Protein AF-A0A9Y1BPX3-F1 (afdb_monomer_lite)

InterPro domains:
  IPR036866 Ribonuclease Z/Hydroxyacylglutathione hydrolase-like [G3DSA:3.60.15.10] (1-70)
  IPR036866 Ribonuclease Z/Hydroxyacylglutathione hydrolase-like [SSF56281] (2-48)

pLDDT: mean 93.68, std 2.73, range [84.44, 97.81]

Foldseek 3Di:
DWDKDFLDPDVAPWLGWIWIDDDPDIDIDDRIFRPVLCVVQADPPRDQDVPCNVVVCCVSSRDPDDPPDD

Sequence (70 aa):
MVSITFYGAINEIGGNKILLEGEETRVFLDFGLCFNRYGNYFSPYITPRQGLKLKDFIELSLLPDLEGLY

Organism: NCBI:txid2876572

Radius of gyration: 13.44 Å; chains: 1; bounding box: 33×24×34 Å

Structure (mmCIF, N/CA/C/O backbone):
data_AF-A0A9Y1BPX3-F1
#
_entry.id   AF-A0A9Y1BPX3-F1
#
loop_
_atom_site.group_PDB
_atom_site.id
_atom_site.type_symbol
_atom_site.label_atom_id
_atom_site.label_alt_id
_atom_site.label_comp_id
_atom_site.label_asym_id
_atom_site.label_entity_id
_atom_site.label_seq_id
_atom_site.pdbx_PDB_ins_code
_atom_site.Cartn_x
_atom_site.Cartn_y
_atom_site.Cartn_z
_atom_site.occupancy
_atom_site.B_iso_or_equiv
_atom_site.auth_seq_id
_atom_site.auth_comp_id
_atom_site.auth_asym_id
_atom_site.auth_atom_id
_atom_site.pdbx_PDB_model_num
ATOM 1 N N . MET A 1 1 ? -16.987 1.869 16.530 1.00 84.44 1 MET A N 1
ATOM 2 C CA . MET A 1 1 ? -17.221 0.793 15.529 1.00 84.44 1 MET A CA 1
ATOM 3 C C . MET A 1 1 ? -15.891 0.485 14.865 1.00 84.44 1 MET A C 1
ATOM 5 O O . MET A 1 1 ? -15.146 1.427 14.647 1.00 84.44 1 MET A O 1
ATOM 9 N N . VAL A 1 2 ? -15.573 -0.783 14.599 1.00 95.44 2 VAL A N 1
ATOM 10 C CA . VAL A 1 2 ? -14.310 -1.159 13.939 1.00 95.44 2 VAL A CA 1
ATOM 11 C C . VAL A 1 2 ? -14.522 -1.221 12.425 1.00 95.44 2 VAL A C 1
ATOM 13 O O . VAL A 1 2 ? -15.484 -1.854 11.986 1.00 95.44 2 VAL A O 1
ATOM 16 N N . SER A 1 3 ? -13.648 -0.588 11.641 1.00 97.44 3 SER A N 1
ATOM 17 C CA . SER A 1 3 ? -13.619 -0.684 10.175 1.00 97.44 3 SER A CA 1
ATOM 18 C C . SER A 1 3 ? -12.299 -1.279 9.682 1.00 97.44 3 SER A C 1
ATOM 20 O O . SER A 1 3 ? -11.255 -1.186 10.334 1.00 97.44 3 SER A O 1
ATOM 22 N N . ILE A 1 4 ? -12.367 -1.923 8.517 1.00 97.75 4 ILE A N 1
ATOM 23 C CA . ILE A 1 4 ? -11.210 -2.460 7.802 1.00 97.75 4 ILE A CA 1
ATOM 24 C C . ILE A 1 4 ? -11.309 -1.975 6.359 1.00 97.75 4 ILE A C 1
ATOM 26 O O . ILE A 1 4 ? -12.269 -2.309 5.663 1.00 97.75 4 ILE A O 1
ATOM 30 N N . THR A 1 5 ? -10.315 -1.213 5.912 1.00 97.56 5 THR A N 1
ATOM 31 C CA . THR A 1 5 ? -10.256 -0.646 4.562 1.00 97.56 5 THR A CA 1
ATOM 32 C C . THR A 1 5 ? -9.020 -1.164 3.836 1.00 97.56 5 THR A C 1
ATOM 34 O O . THR A 1 5 ? -7.898 -1.058 4.333 1.00 97.56 5 THR A O 1
ATOM 37 N N . PHE A 1 6 ? -9.216 -1.717 2.640 1.00 96.81 6 PHE A N 1
ATOM 38 C CA . PHE A 1 6 ? -8.142 -2.249 1.801 1.00 96.81 6 PHE A CA 1
ATOM 39 C C . PHE A 1 6 ? -7.750 -1.211 0.743 1.00 96.81 6 PHE A C 1
ATOM 41 O O . PHE A 1 6 ? -8.567 -0.842 -0.096 1.00 96.81 6 PHE A O 1
ATOM 48 N N . TYR A 1 7 ? -6.498 -0.753 0.765 1.00 96.00 7 TYR A N 1
ATOM 49 C CA . TYR A 1 7 ? -5.946 0.199 -0.212 1.00 96.00 7 TYR A CA 1
ATOM 50 C C . TYR A 1 7 ? -5.067 -0.470 -1.280 1.00 96.00 7 TYR A C 1
ATOM 52 O O . TYR A 1 7 ? -4.705 0.158 -2.277 1.00 96.00 7 TYR A O 1
ATOM 60 N N . GLY A 1 8 ? -4.707 -1.738 -1.093 1.00 95.19 8 GLY A N 1
ATOM 61 C CA . GLY A 1 8 ? -3.915 -2.515 -2.043 1.00 95.19 8 GLY A CA 1
ATOM 62 C C . GLY A 1 8 ? -4.089 -4.013 -1.831 1.00 95.19 8 GLY A C 1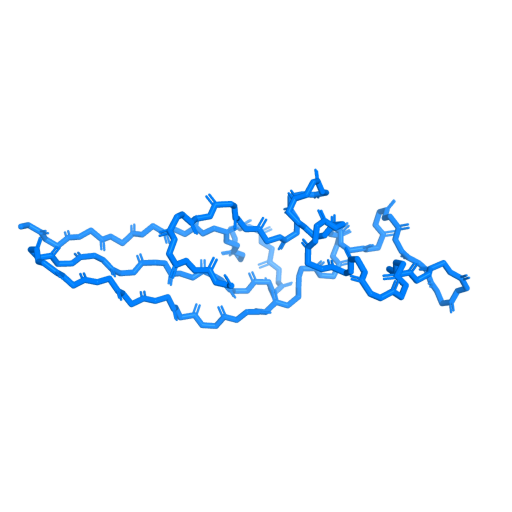
ATOM 63 O O . GLY A 1 8 ? -4.767 -4.422 -0.888 1.00 95.19 8 GLY A O 1
ATOM 64 N N . ALA A 1 9 ? -3.496 -4.815 -2.717 1.00 93.81 9 ALA A N 1
ATOM 65 C CA . ALA A 1 9 ? -3.689 -6.270 -2.769 1.00 93.81 9 ALA A CA 1
ATOM 66 C C . ALA A 1 9 ? -5.136 -6.712 -3.081 1.00 93.81 9 ALA A C 1
ATOM 68 O O . ALA A 1 9 ? -5.530 -7.845 -2.807 1.00 93.81 9 ALA A O 1
ATOM 69 N N . ILE A 1 10 ? -5.939 -5.832 -3.694 1.00 94.19 10 ILE A N 1
ATOM 70 C CA . ILE A 1 10 ? -7.278 -6.167 -4.196 1.00 94.19 10 ILE A CA 1
ATOM 71 C C . ILE A 1 10 ? -7.134 -6.704 -5.619 1.00 94.19 10 ILE A C 1
ATOM 73 O O . ILE A 1 10 ? -6.802 -5.951 -6.532 1.00 94.19 10 ILE A O 1
ATOM 77 N N . ASN A 1 11 ? -7.409 -7.997 -5.812 1.00 92.38 11 ASN A N 1
ATOM 78 C CA . ASN A 1 11 ? -7.267 -8.689 -7.102 1.00 92.38 11 ASN A CA 1
ATOM 79 C C . ASN A 1 11 ? -5.850 -8.590 -7.711 1.00 92.38 11 ASN A C 1
ATOM 81 O O . ASN A 1 11 ? -5.686 -8.660 -8.928 1.00 92.38 11 ASN A O 1
ATOM 85 N N . GLU A 1 12 ? -4.822 -8.428 -6.877 1.00 90.25 12 GLU A N 1
ATOM 86 C CA . GLU A 1 12 ? -3.423 -8.314 -7.294 1.00 90.25 12 GLU A CA 1
ATOM 87 C C . GLU A 1 12 ? -2.492 -9.013 -6.292 1.00 90.25 12 GLU A C 1
ATOM 89 O O . GLU A 1 12 ? -2.852 -9.225 -5.135 1.00 90.25 12 GLU A O 1
ATOM 94 N N . ILE A 1 13 ? -1.286 -9.380 -6.738 1.00 90.44 13 ILE A N 1
ATOM 95 C CA . ILE A 1 13 ? -0.247 -9.960 -5.876 1.00 90.44 13 ILE A CA 1
ATOM 96 C C . ILE A 1 13 ? 0.698 -8.848 -5.414 1.00 90.44 13 ILE A C 1
ATOM 98 O O . ILE A 1 13 ? 1.279 -8.130 -6.232 1.00 90.44 13 ILE A O 1
ATOM 102 N N . GLY A 1 14 ? 0.901 -8.760 -4.099 1.00 92.25 14 GLY A N 1
ATOM 103 C CA . GLY A 1 14 ? 1.709 -7.716 -3.474 1.00 92.25 14 GLY A CA 1
ATOM 104 C C . GLY A 1 14 ? 0.938 -6.408 -3.308 1.00 92.25 14 GLY A C 1
ATOM 105 O O . GLY A 1 14 ? -0.257 -6.328 -3.570 1.00 92.25 14 GLY A O 1
ATOM 106 N N . GLY A 1 15 ? 1.619 -5.362 -2.842 1.00 94.62 15 GLY A N 1
ATOM 107 C CA . GLY A 1 15 ? 0.975 -4.062 -2.666 1.00 94.62 15 GLY A CA 1
ATOM 108 C C . GLY A 1 15 ? 0.128 -3.905 -1.401 1.00 94.62 15 GLY A C 1
ATOM 109 O O . GLY A 1 15 ? -0.597 -2.913 -1.327 1.00 94.62 15 GLY A O 1
ATOM 110 N N . ASN A 1 16 ? 0.213 -4.826 -0.432 1.00 96.62 16 ASN A N 1
ATOM 111 C CA . ASN A 1 16 ? -0.623 -4.818 0.775 1.00 96.62 16 ASN A CA 1
ATOM 112 C C . ASN A 1 16 ? -0.548 -3.476 1.508 1.00 96.62 16 ASN A C 1
ATOM 114 O O . ASN A 1 16 ? 0.541 -2.991 1.822 1.00 96.62 16 ASN A O 1
ATOM 118 N N . LYS A 1 17 ? -1.726 -2.902 1.753 1.00 96.69 17 LYS A N 1
ATOM 119 C CA . LYS A 1 17 ? -1.947 -1.644 2.468 1.00 96.69 17 LYS A CA 1
ATOM 120 C C . LYS A 1 17 ? -3.329 -1.720 3.091 1.00 96.69 17 LYS A C 1
ATOM 122 O O . LYS A 1 17 ? -4.324 -1.672 2.363 1.00 96.69 17 LYS A O 1
ATOM 127 N N . ILE A 1 18 ? -3.399 -1.913 4.400 1.00 97.81 18 ILE A N 1
ATOM 128 C CA . ILE A 1 18 ? -4.664 -2.162 5.098 1.00 97.81 18 ILE A CA 1
ATOM 129 C C . ILE A 1 18 ? -4.788 -1.167 6.241 1.00 97.81 18 ILE A C 1
ATOM 131 O O . ILE A 1 18 ? -3.909 -1.085 7.091 1.00 97.81 18 ILE A O 1
ATOM 135 N N . LEU A 1 19 ? -5.889 -0.429 6.276 1.00 97.75 19 LEU A N 1
ATOM 136 C CA . LEU A 1 19 ? -6.211 0.473 7.370 1.00 97.75 19 LEU A CA 1
ATOM 137 C C . LEU A 1 19 ? -7.224 -0.200 8.293 1.00 97.75 19 LEU A C 1
ATOM 139 O O . LEU A 1 19 ? -8.302 -0.599 7.854 1.00 97.75 19 LEU A O 1
ATOM 143 N N . LEU A 1 20 ? -6.864 -0.311 9.566 1.00 97.69 20 LEU A N 1
ATOM 144 C CA . LEU A 1 20 ? -7.752 -0.701 10.653 1.00 97.69 20 LEU A CA 1
ATOM 145 C C . LEU A 1 20 ? -8.105 0.548 11.453 1.00 97.69 20 LEU A C 1
ATOM 147 O O . LEU A 1 20 ? -7.204 1.243 11.928 1.00 97.69 20 LEU A O 1
ATOM 151 N N . GLU A 1 21 ? -9.392 0.818 11.638 1.00 97.38 21 GLU A N 1
ATOM 152 C CA . GLU A 1 21 ? -9.851 1.967 12.424 1.00 97.38 21 GLU A CA 1
ATOM 153 C C . GLU A 1 21 ? -10.751 1.489 13.562 1.00 97.38 21 GLU A C 1
ATOM 155 O O . GLU A 1 21 ? -11.672 0.694 13.367 1.00 97.38 21 GLU A O 1
ATOM 160 N N . GLY A 1 22 ? -10.442 1.952 14.771 1.00 96.19 22 GLY A N 1
ATOM 161 C CA . GLY A 1 22 ? -11.282 1.871 15.961 1.00 96.19 22 GLY A CA 1
ATOM 162 C C . GLY A 1 22 ? -11.814 3.256 16.330 1.00 96.19 22 GLY A C 1
ATOM 163 O O . GLY A 1 22 ? -11.796 4.164 15.510 1.00 96.19 22 GLY A O 1
ATOM 164 N N . GLU A 1 23 ? -12.286 3.432 17.565 1.00 91.94 23 GLU A N 1
ATOM 165 C CA . GLU A 1 23 ? -12.934 4.686 17.993 1.00 91.94 23 GLU A CA 1
ATOM 166 C C . GLU A 1 23 ? -12.029 5.919 17.849 1.00 91.94 23 GLU A C 1
ATOM 168 O O . GLU A 1 23 ? -12.381 6.848 17.132 1.00 91.94 23 GLU A O 1
ATOM 173 N N . GLU A 1 24 ? -10.848 5.908 18.468 1.00 93.50 24 GLU A N 1
ATOM 174 C CA . GLU A 1 24 ? -9.897 7.035 18.426 1.00 93.50 24 GLU A CA 1
ATOM 175 C C . GLU A 1 24 ? -8.517 6.611 17.906 1.00 93.50 24 GLU A C 1
ATOM 177 O O . GLU A 1 24 ? -7.517 7.306 18.066 1.00 93.50 24 GLU A O 1
ATOM 182 N N . THR A 1 25 ? -8.419 5.418 17.320 1.00 94.12 25 THR A N 1
ATOM 183 C CA . THR A 1 25 ? -7.141 4.832 16.909 1.00 94.12 25 THR A CA 1
ATOM 184 C C . THR A 1 25 ? -7.229 4.303 15.494 1.00 94.12 25 THR A C 1
ATOM 186 O O . THR A 1 25 ? -8.194 3.640 15.119 1.00 94.12 25 THR A O 1
ATOM 189 N N . ARG A 1 26 ? -6.179 4.571 14.722 1.00 96.38 26 ARG A N 1
ATOM 190 C CA . ARG A 1 26 ? -6.003 4.081 13.360 1.00 96.38 26 ARG A CA 1
ATOM 191 C C . ARG A 1 26 ? -4.656 3.378 13.271 1.00 96.38 26 ARG A C 1
ATOM 193 O O . ARG A 1 26 ? -3.654 3.906 13.746 1.00 96.38 26 ARG A O 1
ATOM 200 N N . VAL A 1 27 ? -4.637 2.190 12.682 1.00 96.12 27 VAL A N 1
ATOM 201 C CA . VAL A 1 27 ? -3.423 1.404 12.445 1.00 96.12 27 VAL A CA 1
ATOM 202 C C . VAL A 1 27 ? -3.348 1.090 10.961 1.00 96.12 27 VAL A C 1
ATOM 204 O O . VAL A 1 27 ? -4.244 0.451 10.412 1.00 96.12 27 VAL A O 1
ATOM 207 N N . PHE A 1 28 ? -2.272 1.533 10.317 1.00 97.31 28 PHE A N 1
ATOM 208 C CA . PHE A 1 28 ? -1.995 1.205 8.926 1.00 97.31 28 PHE A CA 1
ATOM 209 C C . PHE A 1 28 ? -0.985 0.061 8.862 1.00 97.31 28 PHE A C 1
ATOM 211 O O . PHE A 1 28 ? 0.121 0.160 9.395 1.00 97.31 28 PHE A O 1
ATOM 218 N N . LEU A 1 29 ? -1.391 -1.044 8.252 1.00 96.81 29 LEU A N 1
ATOM 219 C CA . LEU A 1 29 ? -0.607 -2.259 8.130 1.00 96.81 29 LEU A CA 1
ATOM 220 C C . LEU A 1 29 ? 0.010 -2.351 6.737 1.00 96.81 29 LEU A C 1
ATOM 222 O O . LEU A 1 29 ? -0.707 -2.360 5.731 1.00 96.81 29 LEU A O 1
ATOM 226 N N . ASP A 1 30 ? 1.333 -2.522 6.746 1.00 95.62 30 ASP A N 1
ATOM 227 C CA . ASP A 1 30 ? 2.205 -2.692 5.583 1.00 95.62 30 ASP A CA 1
ATOM 228 C C . ASP A 1 30 ? 2.268 -1.460 4.652 1.00 95.62 30 ASP A C 1
ATOM 230 O O . ASP A 1 30 ? 1.408 -0.582 4.638 1.00 95.62 30 ASP A O 1
ATOM 234 N N . PHE A 1 31 ? 3.338 -1.386 3.867 1.00 94.12 31 PHE A N 1
ATOM 235 C CA . PHE A 1 31 ? 3.550 -0.399 2.806 1.00 94.12 31 PHE A CA 1
ATOM 236 C C . PHE A 1 31 ? 4.033 -1.109 1.541 1.00 94.12 31 PHE A C 1
ATOM 238 O O . PHE A 1 31 ? 4.928 -0.640 0.832 1.00 94.12 31 PHE A O 1
ATOM 245 N N . GLY A 1 32 ? 3.451 -2.280 1.270 1.00 93.94 32 GLY A N 1
ATOM 246 C CA . GLY A 1 32 ? 3.863 -3.150 0.183 1.00 93.94 32 GLY A CA 1
ATOM 247 C C . GLY A 1 32 ? 3.806 -2.438 -1.168 1.00 93.94 32 GLY A C 1
ATOM 248 O O . GLY A 1 32 ? 2.899 -1.651 -1.455 1.00 93.94 32 GLY A O 1
ATOM 249 N N . LEU A 1 33 ? 4.760 -2.741 -2.046 1.00 90.75 33 LEU A N 1
ATOM 250 C CA . LEU A 1 33 ? 4.791 -2.198 -3.401 1.00 90.75 33 LEU A CA 1
ATOM 251 C C . LEU A 1 33 ? 3.845 -2.984 -4.315 1.00 90.75 33 LEU A C 1
ATOM 253 O O . LEU A 1 33 ? 3.951 -4.206 -4.410 1.00 90.75 33 LEU A O 1
ATOM 257 N N . CYS A 1 34 ? 2.936 -2.296 -5.009 1.00 91.31 34 CYS A N 1
ATOM 258 C CA . CYS A 1 34 ? 2.170 -2.912 -6.092 1.00 91.31 34 CYS A CA 1
ATOM 259 C C . CYS A 1 34 ? 3.038 -2.914 -7.357 1.00 91.31 34 CYS A C 1
ATOM 261 O O . CYS A 1 34 ? 3.197 -1.873 -7.995 1.00 91.31 34 CYS A O 1
ATOM 263 N N . PHE A 1 35 ? 3.616 -4.063 -7.716 1.00 89.69 35 PHE A N 1
ATOM 264 C CA . PHE A 1 35 ? 4.531 -4.171 -8.861 1.00 89.69 35 PHE A CA 1
ATOM 265 C C . PHE A 1 35 ? 3.869 -3.802 -10.189 1.00 89.69 35 PHE A C 1
ATOM 267 O O . PHE A 1 35 ? 4.494 -3.134 -11.009 1.00 89.69 35 PHE A O 1
ATOM 274 N N . ASN A 1 36 ? 2.604 -4.187 -10.378 1.00 89.12 36 ASN A N 1
ATOM 275 C CA . ASN A 1 36 ? 1.866 -3.901 -11.605 1.00 89.12 36 ASN A CA 1
ATOM 276 C C . ASN A 1 36 ? 1.676 -2.387 -11.798 1.00 89.12 36 ASN A C 1
ATOM 278 O O . ASN A 1 36 ? 2.057 -1.830 -12.821 1.00 89.12 36 ASN A O 1
ATOM 282 N N . ARG A 1 37 ? 1.171 -1.689 -10.769 1.00 90.88 37 ARG A N 1
ATOM 283 C CA . ARG A 1 37 ? 0.972 -0.233 -10.816 1.00 90.88 37 ARG A CA 1
ATOM 284 C C . ARG A 1 37 ? 2.298 0.522 -10.839 1.00 90.88 37 ARG A C 1
ATOM 286 O O . ARG A 1 37 ? 2.416 1.504 -11.559 1.00 90.88 37 ARG A O 1
ATOM 293 N N . TYR A 1 38 ? 3.303 0.062 -10.093 1.00 93.00 38 TYR A N 1
ATOM 294 C CA . TYR A 1 38 ? 4.636 0.667 -10.096 1.00 93.00 38 TYR A CA 1
ATOM 295 C C . TYR A 1 38 ? 5.281 0.593 -11.486 1.00 93.00 38 TYR A C 1
ATOM 297 O O . TYR A 1 38 ? 5.802 1.596 -11.967 1.00 93.00 38 TYR A O 1
ATOM 305 N N . GLY A 1 39 ? 5.181 -0.561 -12.152 1.00 92.94 39 GLY A N 1
ATOM 306 C CA . GLY A 1 39 ? 5.723 -0.789 -13.493 1.00 92.94 39 GLY A CA 1
ATOM 307 C C . GLY A 1 39 ? 5.078 0.056 -14.597 1.00 92.94 39 GLY A C 1
ATOM 308 O O . GLY A 1 39 ? 5.705 0.267 -15.630 1.00 92.94 39 GLY A O 1
ATOM 309 N N . ASN A 1 40 ? 3.872 0.593 -14.378 1.00 93.25 40 ASN A N 1
ATOM 310 C CA . ASN A 1 40 ? 3.225 1.506 -15.328 1.00 93.25 40 ASN A CA 1
ATOM 311 C C . ASN A 1 40 ? 3.927 2.871 -15.424 1.00 93.25 40 ASN A C 1
ATOM 313 O O . ASN A 1 40 ? 3.780 3.561 -16.430 1.00 93.25 40 ASN A O 1
ATOM 317 N N . TYR A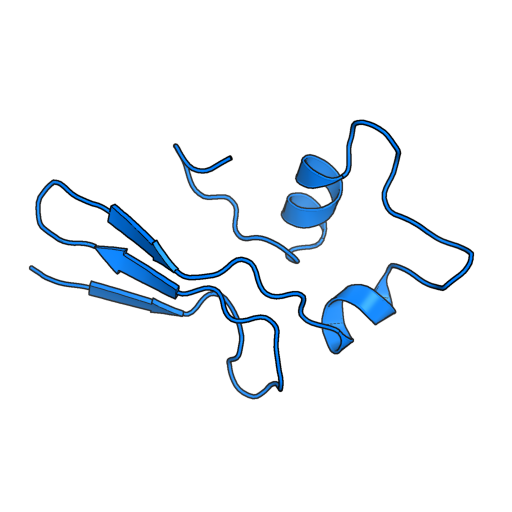 1 41 ? 4.662 3.270 -14.382 1.00 93.62 41 TYR A N 1
ATOM 318 C CA . TYR A 1 41 ? 5.279 4.598 -14.283 1.00 93.62 41 TYR A CA 1
ATOM 319 C C . TYR A 1 41 ? 6.798 4.541 -14.175 1.00 93.62 41 TYR A C 1
ATOM 321 O O . TYR A 1 41 ? 7.497 5.419 -14.680 1.00 93.62 41 TYR A O 1
ATOM 329 N N . PHE A 1 42 ? 7.312 3.512 -13.508 1.00 93.50 42 PHE A N 1
ATOM 330 C CA . PHE A 1 42 ? 8.722 3.370 -13.199 1.00 93.50 42 PHE A CA 1
ATOM 331 C C . PHE A 1 42 ? 9.300 2.142 -13.888 1.00 93.50 42 PHE A C 1
ATOM 333 O O . PHE A 1 42 ? 8.672 1.091 -14.001 1.00 93.50 42 PHE A O 1
ATOM 340 N N . SER A 1 43 ? 10.542 2.276 -14.326 1.00 90.50 43 SER A N 1
ATOM 341 C CA . SER A 1 43 ? 11.316 1.225 -14.979 1.00 90.50 43 SER A CA 1
ATOM 342 C C . SER A 1 43 ? 12.726 1.210 -14.383 1.00 90.50 43 SER A C 1
ATOM 344 O O . SER A 1 43 ? 13.068 2.111 -13.615 1.00 90.50 43 SER A O 1
ATOM 346 N N . PRO A 1 44 ? 13.593 0.241 -14.722 1.00 88.50 44 PRO A N 1
ATOM 347 C CA . PRO A 1 44 ? 14.969 0.228 -14.219 1.00 88.50 44 PRO A CA 1
ATOM 348 C C . PRO A 1 44 ? 15.739 1.544 -14.437 1.00 88.50 44 PRO A C 1
ATOM 350 O O . PRO A 1 44 ? 16.651 1.847 -13.674 1.00 88.50 44 PRO A O 1
ATOM 353 N N . TYR A 1 45 ? 15.352 2.336 -15.443 1.00 92.06 45 TYR A N 1
ATOM 354 C CA . TYR A 1 45 ? 15.978 3.617 -15.783 1.00 92.06 45 TYR A CA 1
ATOM 355 C C . TYR A 1 45 ? 15.115 4.843 -15.445 1.00 92.06 45 TYR A C 1
ATOM 357 O O . TYR A 1 45 ? 15.602 5.967 -15.523 1.00 92.06 45 TYR A O 1
ATOM 365 N N . ILE A 1 46 ? 13.846 4.645 -15.072 1.00 92.44 46 ILE A N 1
ATOM 366 C CA . ILE A 1 46 ? 12.922 5.712 -14.668 1.00 92.44 46 ILE A CA 1
ATOM 367 C C . ILE A 1 46 ? 12.540 5.455 -13.219 1.00 92.44 46 ILE A C 1
ATOM 369 O O . ILE A 1 46 ? 11.745 4.565 -12.924 1.00 92.44 46 ILE A O 1
ATOM 373 N N . THR A 1 47 ? 13.115 6.236 -12.314 1.00 91.50 47 THR A N 1
ATOM 374 C CA . THR A 1 47 ? 12.910 6.095 -10.874 1.00 91.50 47 THR A CA 1
ATOM 375 C C . THR A 1 47 ? 12.105 7.267 -10.313 1.00 91.50 47 THR A C 1
ATOM 377 O O . THR A 1 47 ? 12.018 8.322 -10.949 1.00 91.50 47 THR A O 1
ATOM 380 N N . PRO A 1 48 ? 11.502 7.108 -9.121 1.00 93.19 48 PRO A N 1
ATOM 381 C CA . PRO A 1 48 ? 10.873 8.220 -8.421 1.00 93.19 48 PRO A CA 1
ATOM 382 C C . PRO A 1 48 ? 11.868 9.356 -8.209 1.00 93.19 48 PRO A C 1
ATOM 384 O O . PRO A 1 48 ? 13.052 9.118 -7.944 1.00 93.19 48 PRO A O 1
ATOM 387 N N . ARG A 1 49 ? 11.388 10.597 -8.285 1.00 93.56 49 ARG A N 1
ATOM 388 C CA . ARG A 1 49 ? 12.241 11.776 -8.156 1.00 93.56 49 ARG A CA 1
ATOM 389 C C . ARG A 1 49 ? 12.881 11.799 -6.772 1.00 93.56 49 ARG A C 1
ATOM 391 O O . ARG A 1 49 ? 12.205 11.650 -5.748 1.00 93.56 49 ARG A O 1
ATOM 398 N N . GLN A 1 50 ? 14.196 12.014 -6.731 1.00 93.56 50 GLN A N 1
ATOM 399 C CA . GLN A 1 50 ? 14.910 12.181 -5.467 1.00 93.56 50 GLN A CA 1
ATOM 400 C C . GLN A 1 50 ? 14.284 13.321 -4.652 1.00 93.56 50 GLN A C 1
ATOM 402 O O . GLN A 1 50 ? 13.975 14.383 -5.184 1.00 93.56 50 GLN A O 1
ATOM 407 N N . GLY A 1 51 ? 14.054 13.072 -3.361 1.00 93.69 51 GLY A N 1
ATOM 408 C CA . GLY A 1 51 ? 13.423 14.030 -2.446 1.00 93.69 51 GL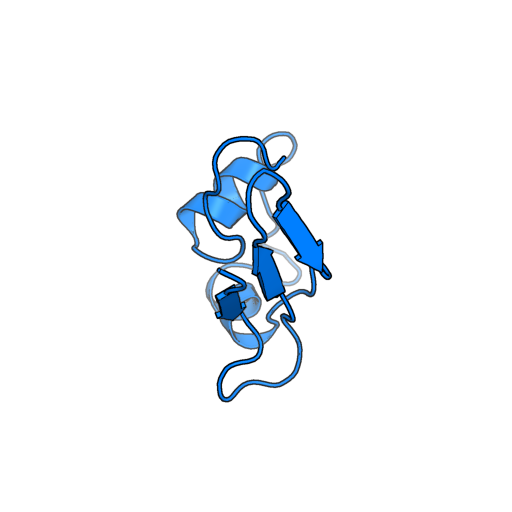Y A CA 1
ATOM 409 C C . GLY A 1 51 ? 11.904 14.198 -2.598 1.00 93.69 51 GLY A C 1
ATOM 410 O O . GLY A 1 51 ? 11.292 14.800 -1.725 1.00 93.69 51 GLY A O 1
ATOM 411 N N . LEU A 1 52 ? 11.275 13.645 -3.644 1.00 95.56 52 LEU A N 1
ATOM 412 C CA . LEU A 1 52 ? 9.830 13.780 -3.906 1.00 95.56 52 LEU A CA 1
ATOM 413 C C . LEU A 1 52 ? 9.093 12.438 -4.018 1.00 95.56 52 LEU A C 1
ATOM 415 O O . LEU A 1 52 ? 7.916 12.411 -4.362 1.00 95.56 52 LEU A O 1
ATOM 419 N N . LYS A 1 53 ? 9.752 11.325 -3.680 1.00 93.12 53 LYS A N 1
ATOM 420 C CA . LYS A 1 53 ? 9.209 9.965 -3.810 1.00 93.12 53 LYS A CA 1
ATOM 421 C C . LYS A 1 53 ? 7.825 9.781 -3.175 1.00 93.12 53 LYS A C 1
ATOM 423 O O . LYS A 1 53 ? 6.979 9.137 -3.781 1.00 93.12 53 LYS A O 1
ATOM 428 N N . LEU A 1 54 ? 7.591 10.337 -1.983 1.00 93.81 54 LEU A N 1
ATOM 429 C CA . LEU A 1 54 ? 6.287 10.242 -1.319 1.00 93.81 54 LEU A CA 1
ATOM 430 C C . LEU A 1 54 ? 5.194 10.945 -2.134 1.00 93.81 54 LEU A C 1
ATOM 432 O O . LEU A 1 54 ? 4.160 10.348 -2.413 1.00 93.81 54 LEU A O 1
ATOM 436 N N . LYS A 1 55 ? 5.465 12.178 -2.578 1.00 95.06 55 LYS A N 1
ATOM 437 C CA . LYS A 1 55 ? 4.552 12.947 -3.428 1.00 95.06 55 LYS A CA 1
ATOM 438 C C . LYS A 1 55 ? 4.272 12.222 -4.743 1.00 95.06 55 LYS A C 1
ATOM 440 O O . LYS A 1 55 ? 3.120 12.125 -5.141 1.00 95.06 55 LYS A O 1
ATOM 445 N N . ASP A 1 56 ? 5.308 11.681 -5.384 1.00 95.00 56 ASP A N 1
ATOM 446 C CA . ASP A 1 56 ? 5.158 10.877 -6.601 1.00 95.00 56 ASP A CA 1
ATOM 447 C C . ASP A 1 56 ? 4.261 9.662 -6.347 1.00 95.00 56 ASP A C 1
ATOM 449 O O . ASP A 1 56 ? 3.400 9.341 -7.155 1.00 95.00 56 ASP A O 1
ATOM 453 N N . PHE A 1 57 ? 4.441 8.979 -5.217 1.00 94.75 57 PHE A N 1
ATOM 454 C CA . PHE A 1 57 ? 3.667 7.785 -4.898 1.00 94.75 57 PHE A CA 1
ATOM 455 C C . PHE A 1 57 ? 2.208 8.087 -4.570 1.00 94.75 57 PHE A C 1
ATOM 457 O O . PHE A 1 57 ? 1.351 7.298 -4.959 1.00 94.75 57 PHE A O 1
ATOM 464 N N . ILE A 1 58 ? 1.918 9.200 -3.899 1.00 94.69 58 ILE A N 1
ATOM 465 C CA . ILE A 1 58 ? 0.541 9.633 -3.639 1.00 94.69 58 ILE A CA 1
ATOM 466 C C . ILE A 1 58 ? -0.140 10.036 -4.955 1.00 94.69 58 ILE A C 1
ATOM 468 O O . ILE A 1 58 ? -1.198 9.507 -5.285 1.00 94.69 58 ILE A O 1
ATOM 472 N N . GLU A 1 59 ? 0.510 10.879 -5.764 1.00 94.69 59 GLU A N 1
ATOM 473 C CA . GLU A 1 59 ? -0.039 11.367 -7.039 1.00 94.69 59 GLU A CA 1
ATOM 474 C C . GLU A 1 59 ? -0.312 10.225 -8.032 1.00 94.69 59 GLU A C 1
ATOM 476 O O . GLU A 1 59 ? -1.334 10.193 -8.712 1.00 94.69 59 GLU A O 1
ATOM 481 N N . LEU A 1 60 ? 0.580 9.233 -8.083 1.00 93.75 60 LEU A N 1
ATOM 482 C CA . LEU A 1 60 ? 0.442 8.055 -8.945 1.00 93.75 60 LEU A CA 1
ATOM 483 C C . LEU A 1 60 ? -0.445 6.960 -8.332 1.00 93.75 60 LEU A C 1
ATOM 485 O O . LEU A 1 60 ? -0.498 5.840 -8.848 1.00 93.75 60 LEU A O 1
ATOM 489 N N . SER A 1 61 ? -1.123 7.253 -7.217 1.00 91.56 61 SER A N 1
ATOM 490 C CA . SER A 1 61 ? -1.973 6.310 -6.484 1.00 91.56 61 SER A CA 1
ATOM 491 C C . SER A 1 61 ? -1.248 5.013 -6.097 1.00 91.56 61 SER A C 1
ATOM 493 O O . SER A 1 61 ? -1.857 3.950 -6.015 1.00 91.56 61 SER A O 1
ATOM 495 N N . LEU A 1 62 ? 0.069 5.048 -5.890 1.00 93.06 62 LEU A N 1
ATOM 496 C CA . LEU A 1 62 ? 0.865 3.921 -5.389 1.00 93.06 62 LEU A CA 1
ATOM 497 C C . LEU A 1 62 ? 0.792 3.812 -3.863 1.00 93.06 62 LEU A C 1
ATOM 499 O O . LEU A 1 62 ? 0.885 2.705 -3.329 1.00 93.06 62 LEU A O 1
ATOM 503 N N . LEU A 1 63 ? 0.597 4.942 -3.185 1.00 94.88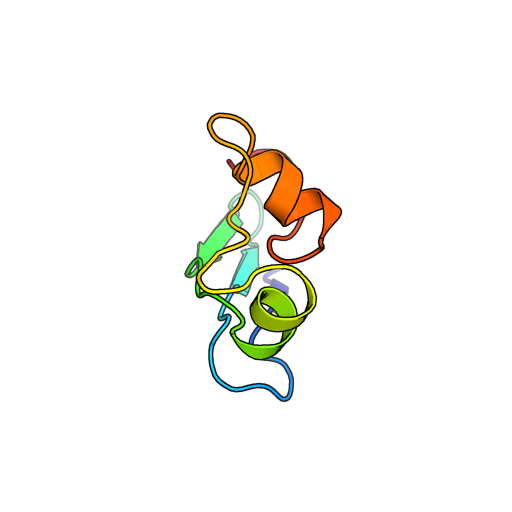 63 LEU A N 1
ATOM 504 C CA . LEU A 1 63 ? 0.238 5.053 -1.775 1.00 94.88 63 LEU A CA 1
ATOM 505 C C . LEU A 1 63 ? -1.079 5.836 -1.660 1.00 94.88 63 LEU A C 1
ATOM 507 O O . LEU A 1 63 ? -1.314 6.723 -2.478 1.00 94.88 63 LEU A O 1
ATOM 511 N N . PRO A 1 64 ? -1.944 5.517 -0.684 1.00 94.94 64 PRO A N 1
ATOM 512 C CA . PRO A 1 64 ? -3.127 6.324 -0.424 1.00 94.94 64 PRO A CA 1
ATOM 513 C C . PRO A 1 64 ? -2.745 7.643 0.256 1.00 94.94 64 PRO A C 1
ATOM 515 O O . PRO A 1 64 ? -1.820 7.671 1.069 1.00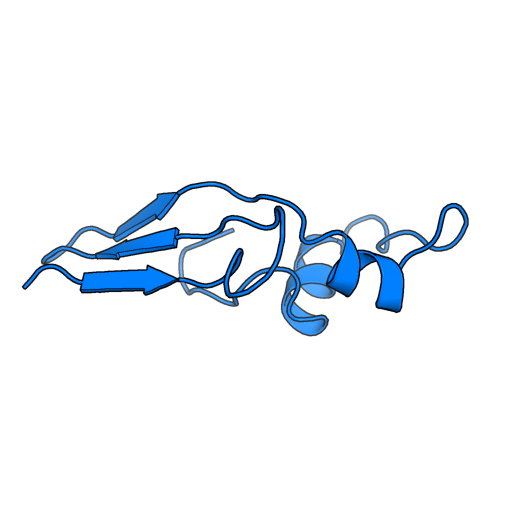 94.94 64 PRO A O 1
ATOM 518 N N . ASP A 1 65 ? -3.482 8.707 -0.054 1.00 95.00 65 ASP A N 1
ATOM 519 C CA . ASP A 1 65 ? -3.378 9.992 0.639 1.00 95.00 65 ASP A CA 1
ATOM 520 C C . ASP A 1 65 ? -4.210 9.939 1.925 1.00 95.00 65 ASP A C 1
ATOM 522 O O . ASP A 1 65 ? -5.442 9.950 1.876 1.00 95.00 65 ASP A O 1
ATOM 526 N N . LEU A 1 66 ? -3.549 9.773 3.071 1.00 94.62 66 LEU A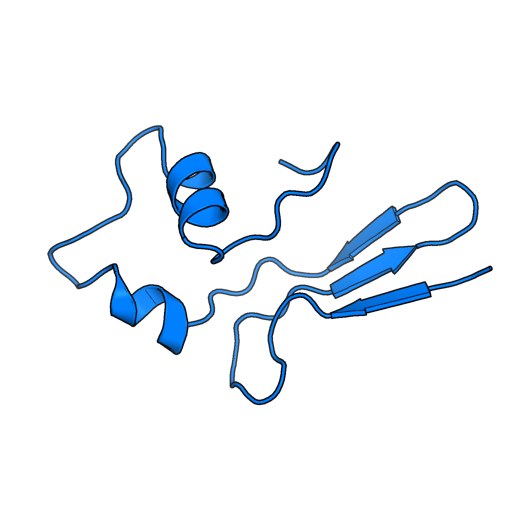 N 1
ATOM 527 C CA . LEU A 1 66 ? -4.208 9.624 4.367 1.00 94.62 66 LEU A CA 1
ATOM 528 C C . LEU A 1 66 ? -3.679 10.663 5.343 1.00 94.62 66 LEU A C 1
ATOM 530 O O . LEU A 1 66 ? -2.499 10.672 5.682 1.00 94.62 66 LEU A O 1
ATOM 534 N N . GLU A 1 67 ? -4.577 11.505 5.845 1.00 91.62 67 GLU A N 1
ATOM 535 C CA . GLU A 1 67 ? -4.221 12.551 6.797 1.00 91.62 67 GLU A CA 1
ATOM 536 C C . GLU A 1 67 ? -3.634 11.967 8.093 1.00 91.62 67 GLU A C 1
ATOM 538 O O . GLU A 1 67 ? -4.251 11.129 8.767 1.00 91.62 67 GLU A O 1
ATOM 543 N N . GLY A 1 68 ? -2.444 12.455 8.454 1.00 90.44 68 GLY A N 1
ATOM 544 C CA . GLY A 1 68 ? -1.685 12.005 9.622 1.00 90.44 68 GLY A CA 1
ATOM 545 C C . GLY A 1 68 ? -0.837 10.753 9.380 1.00 90.44 68 GLY A C 1
ATOM 546 O O . GLY A 1 68 ? -0.218 10.259 10.321 1.00 90.44 68 GLY A O 1
ATOM 547 N N . LEU A 1 69 ? -0.800 10.241 8.146 1.00 88.56 69 LEU A N 1
ATOM 548 C CA . LEU A 1 69 ? 0.111 9.192 7.703 1.00 88.56 69 LEU A CA 1
ATOM 549 C C . LEU A 1 69 ? 1.150 9.815 6.751 1.00 88.56 69 LEU A C 1
ATOM 551 O O . LEU A 1 69 ? 0.764 10.555 5.851 1.00 88.56 69 LEU A O 1
ATOM 555 N N . TYR A 1 70 ? 2.426 9.446 6.934 1.00 86.94 70 TYR A N 1
ATOM 556 C CA . TYR A 1 70 ? 3.635 9.931 6.230 1.00 86.94 70 TYR A CA 1
ATOM 557 C C . TYR A 1 70 ? 4.199 11.297 6.643 1.00 86.94 70 TYR A C 1
ATOM 559 O O . TYR A 1 70 ? 3.433 12.266 6.822 1.00 86.94 70 TYR A O 1
#

Secondary structure (DSSP, 8-state):
--EEEE-S-SSSSS---EEEE-SS-EEEE-----HHHHHTT-BTTB-PPTTTHHHHHHHTTSS---TT--